Protein AF-A0C4E9-F1 (afdb_monomer_lite)

Structure (mmCIF, N/CA/C/O backbone):
data_AF-A0C4E9-F1
#
_entry.id   AF-A0C4E9-F1
#
loop_
_atom_site.group_PDB
_atom_site.id
_atom_site.type_symbol
_atom_site.label_atom_id
_atom_site.label_alt_id
_atom_site.label_comp_id
_atom_site.label_asym_id
_atom_site.label_entity_id
_atom_site.label_seq_id
_atom_site.pdbx_PDB_ins_code
_atom_site.Cartn_x
_atom_site.Cartn_y
_atom_site.Cartn_z
_atom_site.occupancy
_atom_site.B_iso_or_equiv
_atom_site.auth_seq_id
_atom_site.auth_comp_id
_atom_site.auth_asym_id
_atom_site.auth_atom_id
_atom_site.pdbx_PDB_model_num
ATOM 1 N N . MET A 1 1 ? 38.070 -47.483 39.902 1.00 45.25 1 MET A N 1
ATOM 2 C CA . MET A 1 1 ? 37.133 -48.430 39.257 1.00 45.25 1 MET A CA 1
ATOM 3 C C . MET A 1 1 ? 36.137 -47.565 38.491 1.00 45.25 1 MET A C 1
ATOM 5 O O . MET A 1 1 ? 35.523 -46.734 39.137 1.00 45.25 1 MET A O 1
ATOM 9 N N . SER A 1 2 ? 36.251 -47.411 37.164 1.00 49.47 2 SER A N 1
ATOM 10 C CA . SER A 1 2 ? 35.750 -48.330 36.109 1.00 49.47 2 SER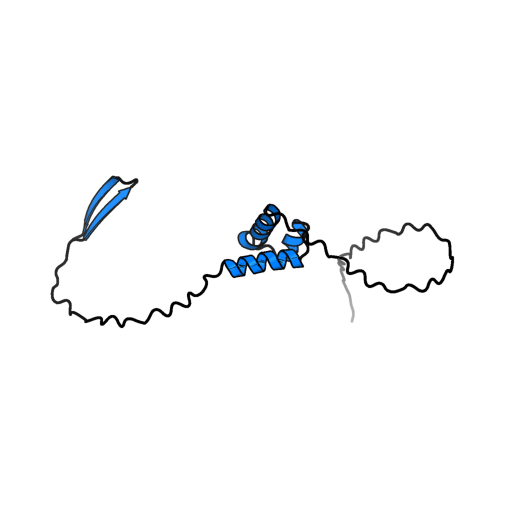 A CA 1
ATOM 11 C C . SER A 1 2 ? 34.231 -48.539 36.272 1.00 49.47 2 SER A C 1
ATOM 13 O O . SER A 1 2 ? 33.841 -48.953 37.354 1.00 49.47 2 SER A O 1
ATOM 15 N N . SER A 1 3 ? 33.318 -48.246 35.335 1.00 54.34 3 SER A N 1
ATOM 16 C CA . SER A 1 3 ? 33.364 -48.285 33.862 1.00 54.34 3 SER A CA 1
ATOM 17 C C . SER A 1 3 ? 32.154 -47.548 33.226 1.00 54.34 3 SER A C 1
ATOM 19 O O . SER A 1 3 ? 31.143 -47.417 33.904 1.00 54.34 3 SER A O 1
ATOM 21 N N . GLN A 1 4 ? 32.291 -47.187 31.928 1.00 54.38 4 GLN A N 1
ATOM 22 C CA . GLN A 1 4 ? 31.331 -47.292 30.782 1.00 54.38 4 GLN A CA 1
ATOM 23 C C . GLN A 1 4 ? 29.905 -46.691 30.870 1.00 54.38 4 GLN A C 1
ATOM 25 O O . GLN A 1 4 ? 29.285 -46.749 31.917 1.00 54.38 4 GLN A O 1
ATOM 30 N N . SER A 1 5 ? 29.195 -46.254 29.816 1.00 55.72 5 SER A N 1
ATOM 31 C CA . SER A 1 5 ? 29.365 -45.876 28.387 1.00 55.72 5 SER A CA 1
ATOM 32 C C . SER A 1 5 ? 27.932 -45.629 27.827 1.00 55.72 5 SER A C 1
ATOM 34 O O . SER A 1 5 ? 26.984 -46.033 28.493 1.00 55.72 5 SER A O 1
ATOM 36 N N . GLN A 1 6 ? 27.819 -45.096 26.590 1.00 56.97 6 GLN A N 1
ATOM 37 C CA . GLN A 1 6 ? 26.627 -44.827 25.724 1.00 56.97 6 GLN A CA 1
ATOM 38 C C . GLN A 1 6 ? 26.194 -43.346 25.771 1.00 56.97 6 GLN A C 1
ATOM 40 O O . GLN A 1 6 ? 25.716 -42.892 26.801 1.00 56.97 6 GLN A O 1
ATOM 45 N N . GLN A 1 7 ? 26.418 -42.457 24.789 1.00 53.16 7 GLN A N 1
ATOM 46 C CA . GLN A 1 7 ? 26.560 -42.511 23.318 1.00 53.16 7 GLN A CA 1
ATOM 47 C C . GLN A 1 7 ? 25.315 -43.016 22.577 1.00 53.16 7 GLN A C 1
ATOM 49 O O . GLN A 1 7 ? 25.184 -44.223 22.424 1.00 53.16 7 GLN A O 1
ATOM 54 N N . GLU A 1 8 ? 24.483 -42.082 22.091 1.00 55.25 8 GLU A N 1
ATOM 55 C CA . GLU A 1 8 ? 23.811 -42.144 20.780 1.00 55.25 8 GLU A CA 1
ATOM 56 C C . GLU A 1 8 ? 23.767 -40.729 20.168 1.00 55.25 8 GLU A C 1
ATOM 58 O O . GLU A 1 8 ? 23.428 -39.747 20.834 1.00 55.25 8 GLU A O 1
ATOM 63 N N . ASP A 1 9 ? 24.231 -40.667 18.922 1.00 49.81 9 ASP A N 1
ATOM 64 C CA . ASP A 1 9 ? 24.304 -39.535 18.005 1.00 49.81 9 ASP A CA 1
ATOM 65 C C . ASP A 1 9 ? 22.973 -39.372 17.252 1.00 49.81 9 ASP A C 1
ATOM 67 O O . ASP A 1 9 ? 22.396 -40.373 16.850 1.00 49.81 9 ASP A O 1
ATOM 71 N N . ASP A 1 10 ? 22.558 -38.138 16.950 1.00 59.06 10 ASP A N 1
ATOM 72 C CA . ASP A 1 10 ? 21.710 -37.858 15.782 1.00 59.06 10 ASP A CA 1
ATOM 73 C C . ASP A 1 10 ? 22.152 -36.530 15.150 1.00 59.06 10 ASP A C 1
ATOM 75 O O . ASP A 1 10 ? 22.023 -35.445 15.724 1.00 59.06 10 ASP A O 1
ATOM 79 N N . GLN A 1 11 ? 22.773 -36.656 13.976 1.00 50.25 11 GLN A N 1
ATOM 80 C CA . GLN A 1 11 ? 23.225 -35.573 13.108 1.00 50.25 11 GLN A CA 1
ATOM 81 C C . GLN A 1 11 ? 22.101 -35.213 12.130 1.00 50.25 11 GLN A C 1
ATOM 83 O O . GLN A 1 11 ? 21.754 -36.025 11.273 1.00 50.25 11 GLN A O 1
ATOM 88 N N . ASP A 1 12 ? 21.590 -33.983 12.190 1.00 57.97 12 ASP A N 1
ATOM 89 C CA . ASP A 1 12 ? 20.762 -33.437 11.114 1.00 57.97 12 ASP A CA 1
ATOM 90 C C . ASP A 1 12 ? 21.660 -32.980 9.955 1.00 57.97 12 ASP A C 1
ATOM 92 O O . ASP A 1 12 ? 22.464 -32.053 10.071 1.00 57.97 12 ASP A O 1
ATOM 96 N N . GLN A 1 13 ? 21.521 -33.692 8.837 1.00 58.38 13 GLN A N 1
ATOM 97 C CA . GLN A 1 13 ? 22.244 -33.515 7.583 1.00 58.38 13 GLN A CA 1
ATOM 98 C C . GLN A 1 13 ? 21.997 -32.136 6.947 1.00 58.38 13 GLN A C 1
ATOM 100 O O . GLN A 1 13 ? 20.870 -31.773 6.602 1.00 58.38 13 GLN A O 1
ATOM 105 N N . GLU A 1 14 ? 23.086 -31.410 6.689 1.00 53.38 14 GLU A N 1
ATOM 106 C CA . GLU A 1 14 ? 23.135 -30.313 5.724 1.00 53.38 14 GLU A CA 1
ATOM 107 C C . GLU A 1 14 ? 22.932 -30.874 4.306 1.00 53.38 14 GLU A C 1
ATOM 109 O O . GLU A 1 14 ? 23.811 -31.531 3.747 1.00 53.38 14 GLU A O 1
ATOM 114 N N . ASN A 1 15 ? 21.770 -30.613 3.702 1.00 54.28 15 ASN A N 1
ATOM 115 C CA . ASN A 1 15 ? 21.566 -30.848 2.274 1.00 54.28 15 ASN A CA 1
ATOM 116 C C . ASN A 1 15 ? 22.243 -29.735 1.467 1.00 54.28 15 ASN A C 1
ATOM 118 O O . ASN A 1 15 ? 21.709 -28.638 1.288 1.00 54.28 15 ASN A O 1
ATOM 122 N N . ASN A 1 16 ? 23.443 -30.064 1.006 1.00 54.25 16 ASN A N 1
ATOM 123 C CA . ASN A 1 16 ? 24.238 -29.354 0.023 1.00 54.25 16 ASN A CA 1
ATOM 124 C C . ASN A 1 16 ? 23.887 -29.916 -1.371 1.00 54.25 16 ASN A C 1
ATOM 126 O O . ASN A 1 16 ? 24.454 -30.922 -1.789 1.00 54.25 16 ASN A O 1
ATOM 130 N N . GLU A 1 17 ? 22.928 -29.314 -2.084 1.00 59.34 17 GLU A N 1
ATOM 131 C CA . GLU A 1 17 ? 22.712 -29.619 -3.509 1.00 59.34 17 GLU A CA 1
ATOM 132 C C . GLU A 1 17 ? 23.671 -28.785 -4.366 1.00 59.34 17 GLU A C 1
ATOM 134 O O . GLU A 1 17 ? 23.381 -27.686 -4.840 1.00 59.34 17 GLU A O 1
ATOM 139 N N . GLU A 1 18 ? 24.857 -29.359 -4.522 1.00 55.28 18 GLU A N 1
ATOM 140 C CA . GLU A 1 18 ? 25.848 -29.066 -5.542 1.00 55.28 18 GLU A CA 1
ATOM 141 C C . GLU A 1 18 ? 25.399 -29.710 -6.866 1.00 55.28 18 GLU A C 1
ATOM 143 O O . GLU A 1 18 ? 25.379 -30.931 -6.996 1.00 55.28 18 GLU A O 1
ATOM 148 N N . LEU A 1 19 ? 25.037 -28.900 -7.867 1.00 53.28 19 LEU A N 1
ATOM 149 C CA . LEU A 1 19 ? 24.870 -29.361 -9.251 1.00 53.28 19 LEU A CA 1
ATOM 150 C C . LEU A 1 19 ? 25.767 -28.550 -10.189 1.00 53.28 19 LEU A C 1
ATOM 152 O O . LEU A 1 19 ? 25.436 -27.455 -10.636 1.00 53.28 19 LEU A O 1
ATOM 156 N N . GLN A 1 20 ? 26.952 -29.138 -10.349 1.00 49.31 20 GLN A N 1
ATOM 157 C CA . GLN A 1 20 ? 27.825 -29.289 -11.515 1.00 49.31 20 GLN A CA 1
ATOM 158 C C . GLN A 1 20 ? 27.755 -28.278 -12.669 1.00 49.31 20 GLN A C 1
ATOM 160 O O . GLN A 1 20 ? 26.727 -28.014 -13.286 1.00 49.31 20 GLN A O 1
ATOM 165 N N . ALA A 1 21 ? 28.961 -27.799 -12.970 1.00 44.25 21 ALA A N 1
ATOM 166 C CA . ALA A 1 21 ? 29.355 -27.007 -14.114 1.00 44.25 21 ALA A CA 1
ATOM 167 C C . ALA A 1 21 ? 29.345 -27.823 -15.414 1.00 44.25 21 ALA A C 1
ATOM 169 O O . ALA A 1 21 ? 29.910 -28.914 -15.460 1.00 44.25 21 ALA A O 1
ATOM 170 N N . ASP A 1 22 ? 28.811 -27.220 -16.474 1.00 54.38 22 ASP A N 1
ATOM 171 C CA . ASP A 1 22 ? 29.167 -27.555 -17.849 1.00 54.38 22 ASP A CA 1
ATOM 172 C C . ASP A 1 22 ? 30.237 -26.558 -18.327 1.00 54.38 22 ASP A C 1
ATOM 174 O O . ASP A 1 22 ? 29.962 -25.382 -18.582 1.00 54.38 22 ASP A O 1
ATOM 178 N N . ASP A 1 23 ? 31.477 -27.043 -18.398 1.00 56.09 23 ASP A N 1
ATOM 179 C CA . ASP A 1 23 ? 32.567 -26.468 -19.185 1.00 56.09 23 ASP A CA 1
ATOM 180 C C . ASP A 1 23 ? 32.284 -26.672 -20.682 1.00 56.09 23 ASP A C 1
ATOM 182 O O . ASP A 1 23 ? 31.895 -27.768 -21.079 1.00 56.09 23 ASP A O 1
ATOM 186 N N . LEU A 1 24 ? 32.521 -25.632 -21.494 1.00 52.19 24 LEU A N 1
ATOM 187 C CA . LEU A 1 24 ? 33.122 -25.645 -22.845 1.00 52.19 24 LEU A CA 1
ATOM 188 C C . LEU A 1 24 ? 32.840 -24.29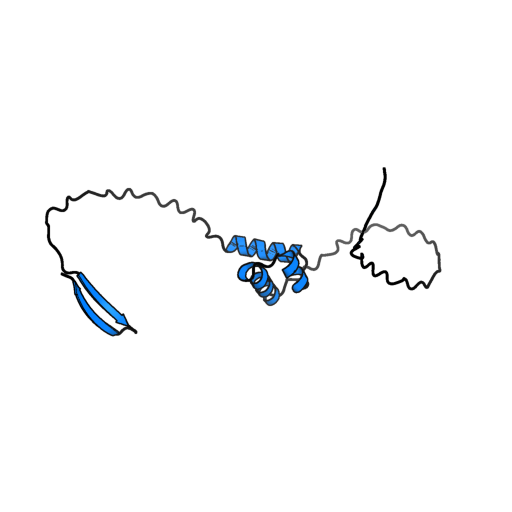2 -23.535 1.00 52.19 24 LEU A C 1
ATOM 190 O O . LEU A 1 24 ? 31.738 -24.042 -24.012 1.00 52.19 24 LEU A O 1
ATOM 194 N N . ASP A 1 25 ? 33.822 -23.389 -23.597 1.00 49.12 25 ASP A N 1
ATOM 195 C CA . ASP A 1 25 ? 34.698 -23.276 -24.778 1.00 49.12 25 ASP A CA 1
ATOM 196 C C . ASP A 1 25 ? 35.643 -22.060 -24.659 1.00 49.12 25 ASP A C 1
ATOM 198 O O . ASP A 1 25 ? 35.280 -20.968 -24.214 1.00 49.12 25 ASP A O 1
ATOM 202 N N . LEU A 1 26 ? 36.896 -22.289 -25.038 1.00 59.12 26 LEU A N 1
ATOM 203 C CA . LEU A 1 26 ? 38.056 -21.419 -24.899 1.00 59.12 26 LEU A CA 1
ATOM 204 C C . LEU A 1 26 ? 38.486 -20.934 -26.297 1.00 59.12 26 LEU A C 1
ATOM 206 O O . LEU A 1 26 ? 38.442 -21.710 -27.242 1.00 59.12 26 LEU A O 1
ATOM 210 N N . SER A 1 27 ? 39.055 -19.718 -26.377 1.00 45.47 27 SER A N 1
ATOM 211 C CA . SER A 1 27 ? 39.721 -19.070 -27.541 1.00 45.47 27 SER A CA 1
ATOM 212 C C . SER A 1 27 ? 38.833 -18.033 -28.260 1.00 45.47 27 SER A C 1
ATOM 214 O O . SER A 1 27 ? 37.682 -18.289 -28.556 1.00 45.47 27 SER A O 1
ATOM 216 N N . SER A 1 28 ? 39.250 -16.798 -28.556 1.00 49.47 28 SER A N 1
ATOM 217 C CA . SER A 1 28 ? 40.581 -16.322 -28.926 1.00 49.47 28 SER A CA 1
ATOM 218 C C . SER A 1 28 ? 40.871 -14.899 -28.435 1.00 49.47 28 SER A C 1
ATOM 220 O O . SER A 1 28 ? 40.013 -14.025 -28.345 1.00 49.47 28 SER A O 1
ATOM 222 N N . LYS A 1 29 ? 42.155 -14.684 -28.166 1.00 49.38 29 LYS A N 1
ATOM 223 C CA . LYS A 1 29 ? 42.817 -13.442 -27.781 1.00 49.38 29 LYS A CA 1
ATOM 224 C C . LYS A 1 29 ? 43.120 -12.629 -29.047 1.00 49.38 29 LYS A C 1
ATOM 226 O O . LYS A 1 29 ? 43.943 -13.066 -29.844 1.00 49.38 29 LYS A O 1
ATOM 231 N N . GLN A 1 30 ? 42.523 -11.449 -29.209 1.00 45.12 30 GLN A N 1
ATOM 232 C CA . GLN A 1 30 ? 43.036 -10.404 -30.104 1.00 45.12 30 GLN A CA 1
ATOM 233 C C . GLN A 1 30 ? 43.032 -9.053 -29.383 1.00 45.12 30 GLN A C 1
ATOM 235 O O . GLN A 1 30 ? 42.019 -8.595 -28.859 1.00 45.12 30 GLN A O 1
ATOM 240 N N . GLN A 1 31 ? 44.230 -8.475 -29.301 1.00 53.56 31 GLN A N 1
ATOM 241 C CA . GLN A 1 31 ? 44.494 -7.111 -28.870 1.00 53.56 31 GLN A CA 1
ATOM 242 C C . GLN A 1 31 ? 44.115 -6.163 -30.004 1.00 53.56 31 GLN A C 1
ATOM 244 O O . GLN A 1 31 ? 44.673 -6.284 -31.086 1.00 53.56 31 GLN A O 1
ATOM 249 N N . GLU A 1 32 ? 43.292 -5.159 -29.716 1.00 53.34 32 GLU A N 1
ATOM 250 C CA . GLU A 1 32 ? 43.390 -3.870 -30.395 1.00 53.34 32 GLU A CA 1
ATOM 251 C C . GLU A 1 32 ? 42.976 -2.761 -29.427 1.00 53.34 32 GLU A C 1
ATOM 253 O O . GLU A 1 32 ? 41.865 -2.693 -28.902 1.00 53.34 32 GLU A O 1
ATOM 258 N N . SER A 1 33 ? 43.963 -1.938 -29.087 1.00 53.94 33 SER A N 1
ATOM 259 C CA . SER A 1 33 ? 43.847 -0.799 -28.194 1.00 53.94 33 SER A CA 1
ATOM 260 C C . SER A 1 33 ? 43.276 0.391 -28.956 1.00 53.94 33 SER A C 1
ATOM 262 O O . SER A 1 33 ? 44.022 1.242 -29.441 1.00 53.94 33 SER A O 1
ATOM 264 N N . GLU A 1 34 ? 41.954 0.484 -29.027 1.00 55.38 34 GLU A N 1
ATOM 265 C CA . GLU A 1 34 ? 41.292 1.722 -29.422 1.00 55.38 34 GLU A CA 1
ATOM 266 C C . GLU A 1 34 ? 41.101 2.616 -28.193 1.00 55.38 34 GLU A C 1
ATOM 268 O O . GLU A 1 34 ? 40.467 2.249 -27.199 1.00 55.38 34 GLU A O 1
ATOM 273 N N . LYS A 1 35 ? 41.680 3.821 -28.247 1.00 56.84 35 LYS A N 1
ATOM 274 C CA . LYS A 1 35 ? 41.442 4.893 -27.274 1.00 56.84 35 LYS A CA 1
ATOM 275 C C . LYS A 1 35 ? 39.947 5.221 -27.257 1.00 56.84 35 LYS A C 1
ATOM 277 O O . LYS A 1 35 ? 39.475 6.039 -28.042 1.00 56.84 35 LYS A O 1
ATOM 282 N N . GLN A 1 36 ? 39.210 4.609 -26.331 1.00 56.69 36 GLN A N 1
ATOM 283 C CA . GLN A 1 36 ? 37.801 4.911 -26.109 1.00 56.69 36 GLN A CA 1
ATOM 284 C C . GLN A 1 36 ? 37.653 6.341 -25.586 1.00 56.69 36 GLN A C 1
ATOM 286 O O . GLN A 1 36 ? 37.861 6.642 -24.407 1.00 56.69 36 GLN A O 1
ATOM 291 N N . VAL A 1 37 ? 37.256 7.231 -26.490 1.00 58.41 37 VAL A N 1
ATOM 292 C CA . VAL A 1 37 ? 36.654 8.517 -26.160 1.00 58.41 37 VAL A CA 1
ATOM 293 C C . VAL A 1 37 ? 35.429 8.217 -25.298 1.00 58.41 37 VAL A C 1
ATOM 295 O O . VAL A 1 37 ? 34.414 7.721 -25.786 1.00 58.41 37 VAL A O 1
ATOM 298 N N . LYS A 1 38 ? 35.537 8.484 -23.990 1.00 62.88 38 LYS A N 1
ATOM 299 C CA . LYS A 1 38 ? 34.438 8.379 -23.022 1.00 62.88 38 LYS A CA 1
ATOM 300 C C . LYS A 1 38 ? 33.398 9.459 -23.326 1.00 62.88 38 LYS A C 1
ATOM 302 O O . LYS A 1 38 ? 33.281 10.445 -22.603 1.00 62.88 38 LYS A O 1
ATOM 307 N N . SER A 1 39 ? 32.644 9.291 -24.407 1.00 63.78 39 SER A N 1
ATOM 308 C CA . SER A 1 39 ? 31.406 10.029 -24.595 1.00 63.78 39 SER A CA 1
ATOM 309 C C . SER A 1 39 ? 30.438 9.519 -23.530 1.00 63.78 39 SER A C 1
ATOM 311 O O . SER A 1 39 ? 30.003 8.368 -23.518 1.00 63.78 39 SER A O 1
ATOM 313 N N . SER A 1 40 ? 30.168 10.363 -22.540 1.00 66.69 40 SER A N 1
ATOM 314 C CA . SER A 1 40 ? 29.199 10.102 -21.484 1.00 66.69 40 SER A CA 1
ATOM 315 C C . SER A 1 40 ? 27.793 10.215 -22.071 1.00 66.69 40 SER A C 1
ATOM 317 O O . SER A 1 40 ? 27.049 11.157 -21.803 1.00 66.69 40 SER A O 1
ATOM 319 N N . ILE A 1 41 ? 27.422 9.246 -22.911 1.00 67.62 41 ILE A N 1
ATOM 320 C CA . ILE A 1 41 ? 26.060 9.101 -23.413 1.00 67.62 41 ILE A CA 1
ATOM 321 C C . ILE A 1 41 ? 25.184 8.875 -22.182 1.00 67.62 41 ILE A C 1
ATOM 323 O O . ILE A 1 41 ? 25.181 7.800 -21.576 1.00 67.62 41 ILE A O 1
ATOM 327 N N . LYS A 1 42 ? 24.475 9.928 -21.767 1.00 69.75 42 LYS A N 1
ATOM 328 C CA . LYS A 1 42 ? 23.487 9.879 -20.692 1.00 69.75 42 LYS A CA 1
ATOM 329 C C . LYS A 1 42 ? 22.392 8.914 -21.136 1.00 69.75 42 LYS A C 1
ATOM 331 O O . LYS A 1 42 ? 21.466 9.307 -21.837 1.00 69.75 42 LYS A O 1
ATOM 336 N N . LYS A 1 43 ? 22.509 7.639 -20.752 1.00 74.38 43 LYS A N 1
ATOM 337 C CA . LYS A 1 43 ? 21.457 6.640 -20.959 1.00 74.38 43 LYS A CA 1
ATOM 338 C C . LYS A 1 43 ? 20.209 7.147 -20.242 1.00 74.38 43 LYS A C 1
ATOM 340 O O . LYS A 1 43 ? 20.153 7.152 -19.011 1.00 74.38 43 LYS A O 1
ATOM 345 N N . VAL A 1 44 ? 19.237 7.628 -21.009 1.00 75.25 44 VAL A N 1
ATOM 346 C CA . VAL A 1 44 ? 17.941 8.055 -20.485 1.00 75.25 44 VAL A CA 1
ATOM 347 C C . VAL A 1 44 ? 17.297 6.817 -19.870 1.00 75.25 44 VAL A C 1
ATOM 349 O O . VAL A 1 44 ? 16.970 5.862 -20.572 1.00 75.25 44 VAL A O 1
ATOM 352 N N . ARG A 1 45 ? 17.185 6.780 -18.535 1.00 73.56 45 ARG A N 1
ATOM 353 C CA . ARG A 1 45 ? 16.484 5.691 -17.848 1.00 73.56 45 ARG A CA 1
ATOM 354 C C . ARG A 1 45 ? 15.024 5.744 -18.271 1.00 73.56 45 ARG A C 1
ATOM 356 O O . ARG A 1 45 ? 14.318 6.689 -17.928 1.00 73.56 45 ARG A O 1
ATOM 363 N N . ASN A 1 46 ? 14.589 4.730 -19.007 1.00 79.06 46 ASN A N 1
ATOM 364 C CA . ASN A 1 46 ? 13.198 4.598 -19.396 1.00 79.06 46 ASN A CA 1
ATOM 365 C C . ASN A 1 46 ? 12.400 4.157 -18.157 1.00 79.06 46 ASN A C 1
ATOM 367 O O . ASN A 1 46 ? 12.472 3.004 -17.730 1.00 79.06 46 ASN A O 1
ATOM 371 N N . TYR A 1 47 ? 11.734 5.106 -17.496 1.00 80.38 47 TYR A N 1
ATOM 372 C CA . TYR A 1 47 ? 10.942 4.827 -16.300 1.00 80.38 47 TYR A CA 1
ATOM 373 C C . TYR A 1 47 ? 9.643 4.128 -16.698 1.00 80.38 47 TYR A C 1
ATOM 375 O O . TYR A 1 47 ? 8.698 4.762 -17.164 1.00 80.38 47 TYR A O 1
ATOM 383 N N . GLN A 1 48 ? 9.577 2.820 -16.471 1.00 84.69 48 GLN A N 1
ATOM 384 C CA . GLN A 1 48 ? 8.343 2.070 -16.656 1.00 84.69 48 GLN A CA 1
ATOM 385 C C . GLN A 1 48 ? 7.413 2.277 -15.456 1.00 84.69 48 GLN A C 1
ATOM 387 O O . GLN A 1 48 ? 7.794 2.062 -14.301 1.00 84.69 48 GLN A O 1
ATOM 392 N N . LYS A 1 49 ? 6.175 2.702 -15.725 1.00 90.38 49 LYS A N 1
ATOM 393 C CA . LYS A 1 49 ? 5.136 2.803 -14.695 1.00 90.38 49 LYS A CA 1
ATOM 394 C C . LYS A 1 49 ? 4.665 1.405 -14.300 1.00 90.38 49 LYS A C 1
ATOM 396 O O . LYS A 1 49 ? 4.420 0.566 -15.161 1.00 90.38 49 LYS A O 1
ATOM 401 N N . VAL A 1 50 ? 4.495 1.180 -12.997 1.00 90.81 50 VAL A N 1
ATOM 402 C CA . VAL A 1 50 ? 3.879 -0.054 -12.488 1.00 90.81 50 VAL A CA 1
ATOM 403 C C . VAL A 1 50 ? 2.386 -0.044 -12.831 1.00 90.81 50 VAL A C 1
ATOM 405 O O . VAL A 1 50 ? 1.722 0.954 -12.519 1.00 90.81 50 VAL A O 1
ATOM 408 N N . PRO A 1 51 ? 1.852 -1.121 -13.432 1.00 94.44 51 PRO A N 1
ATOM 409 C CA . PRO A 1 51 ? 0.422 -1.282 -13.669 1.00 94.44 51 PRO A CA 1
ATOM 410 C C . PRO A 1 51 ? -0.409 -1.156 -12.389 1.00 94.44 51 PRO A C 1
ATOM 412 O O . PRO A 1 51 ? 0.016 -1.583 -11.315 1.00 94.44 51 PRO A O 1
ATOM 415 N N . GLU A 1 52 ? -1.617 -0.604 -12.500 1.00 94.69 52 GLU A N 1
ATOM 416 C CA . GLU A 1 52 ? -2.464 -0.335 -11.331 1.00 94.69 52 GLU A CA 1
ATOM 417 C C . GLU A 1 52 ? -2.880 -1.620 -10.599 1.00 94.69 52 GLU A C 1
ATOM 419 O O . GLU A 1 52 ? -2.821 -1.669 -9.373 1.00 94.69 52 GLU A O 1
ATOM 424 N N . HIS A 1 53 ? -3.176 -2.695 -11.340 1.00 95.94 53 HIS A N 1
ATOM 425 C CA . HIS A 1 53 ? -3.549 -3.989 -10.758 1.00 95.94 53 HIS A CA 1
ATOM 426 C C . HIS A 1 53 ? -2.468 -4.539 -9.811 1.00 95.94 53 HIS A C 1
ATOM 428 O O . HIS A 1 53 ? -2.792 -4.988 -8.711 1.00 95.94 53 HIS A O 1
ATOM 434 N N . LEU A 1 54 ? -1.183 -4.424 -10.177 1.00 95.81 54 LEU A N 1
ATOM 435 C CA . LEU A 1 54 ? -0.072 -4.858 -9.323 1.00 95.81 54 LEU A CA 1
ATOM 436 C C . LEU A 1 54 ? 0.052 -4.000 -8.066 1.00 95.81 54 LEU A C 1
ATOM 438 O O . LEU A 1 54 ? 0.373 -4.525 -7.001 1.00 95.81 54 LEU A O 1
ATOM 442 N N . LYS A 1 55 ? -0.219 -2.691 -8.152 1.00 95.94 55 LYS A N 1
ATOM 443 C CA . LYS A 1 55 ? -0.228 -1.825 -6.964 1.00 95.94 55 LYS A CA 1
ATOM 444 C C . LYS A 1 55 ? -1.330 -2.250 -6.003 1.00 95.94 55 LYS A C 1
ATOM 446 O O . LYS A 1 55 ? -1.061 -2.417 -4.816 1.00 95.94 55 LYS A O 1
ATOM 451 N N . SER A 1 56 ? -2.544 -2.458 -6.507 1.00 96.62 56 SER A N 1
ATOM 452 C CA . SER A 1 56 ? -3.682 -2.897 -5.698 1.00 96.62 56 SER A CA 1
ATOM 453 C C . SER A 1 56 ? -3.416 -4.256 -5.053 1.00 96.62 56 SER A C 1
ATOM 455 O O . SER A 1 56 ? -3.659 -4.423 -3.858 1.00 96.62 56 SER A O 1
ATOM 457 N N . GLN A 1 57 ? -2.852 -5.205 -5.804 1.00 97.50 57 GLN A N 1
ATOM 458 C CA . GLN A 1 57 ? -2.511 -6.531 -5.294 1.00 97.50 57 GLN A CA 1
ATOM 459 C C . GLN A 1 57 ? -1.418 -6.465 -4.221 1.00 97.50 57 GLN A C 1
ATOM 461 O O . GLN A 1 57 ? -1.574 -7.056 -3.155 1.00 97.50 57 GLN A O 1
ATOM 466 N N . LEU A 1 58 ? -0.365 -5.670 -4.437 1.00 97.94 58 LEU A N 1
ATOM 467 C CA . LEU A 1 58 ? 0.688 -5.445 -3.443 1.00 97.94 58 LEU A CA 1
ATOM 468 C C . LEU A 1 58 ? 0.120 -4.867 -2.143 1.00 97.94 58 LEU A C 1
ATOM 470 O O . LEU A 1 58 ? 0.448 -5.336 -1.053 1.00 97.94 58 LEU A O 1
ATOM 474 N N . LEU A 1 59 ? -0.740 -3.852 -2.246 1.00 97.06 59 LEU A N 1
ATOM 475 C CA . LEU A 1 59 ? -1.371 -3.236 -1.082 1.00 97.06 59 LEU A CA 1
ATOM 476 C C . LEU A 1 59 ? -2.288 -4.220 -0.355 1.00 97.06 59 LEU A C 1
ATOM 478 O O . LEU A 1 59 ? -2.292 -4.235 0.872 1.00 97.06 59 LEU A O 1
ATOM 482 N N . LYS A 1 60 ? -3.008 -5.079 -1.082 1.00 97.69 60 LYS A N 1
ATOM 483 C CA . LYS A 1 60 ? -3.833 -6.136 -0.493 1.00 97.69 60 LYS A CA 1
ATOM 484 C C . LYS A 1 60 ? -2.992 -7.089 0.365 1.00 97.69 60 LYS A C 1
ATOM 486 O O . LYS A 1 60 ? -3.305 -7.275 1.539 1.00 97.69 60 LYS A O 1
ATOM 491 N N . LEU A 1 61 ? -1.896 -7.617 -0.181 1.00 97.69 61 LEU A N 1
ATOM 492 C CA . LEU A 1 61 ? -0.997 -8.534 0.534 1.00 97.69 61 LEU A CA 1
ATOM 493 C C . LEU A 1 61 ? -0.387 -7.875 1.782 1.00 97.69 61 LEU A C 1
ATOM 495 O O . LEU A 1 61 ? -0.395 -8.439 2.873 1.00 97.69 61 LEU A O 1
ATOM 499 N N . VAL A 1 62 ? 0.121 -6.650 1.647 1.00 97.75 62 VAL A N 1
ATOM 500 C CA . VAL A 1 62 ? 0.853 -5.992 2.740 1.00 97.75 62 VAL A CA 1
ATOM 501 C C . VAL A 1 62 ? -0.079 -5.419 3.809 1.00 97.75 62 VAL A C 1
ATOM 503 O O . VAL A 1 62 ? 0.231 -5.492 4.995 1.00 97.75 62 VAL A O 1
ATOM 506 N N . ILE A 1 63 ? -1.190 -4.794 3.413 1.00 95.81 63 ILE A N 1
ATOM 507 C CA . ILE A 1 63 ? -2.070 -4.061 4.335 1.00 95.81 63 ILE A CA 1
ATOM 508 C C . ILE A 1 63 ? -3.169 -4.959 4.899 1.00 95.81 63 ILE A C 1
ATOM 510 O O . ILE A 1 63 ? -3.439 -4.871 6.091 1.00 95.81 63 ILE A O 1
ATOM 514 N N . GLN A 1 64 ? -3.803 -5.804 4.075 1.00 94.19 64 GLN A N 1
ATOM 515 C CA . GLN A 1 64 ? -4.909 -6.652 4.539 1.00 94.19 64 GLN A CA 1
ATOM 516 C C . GLN A 1 64 ? -4.409 -7.965 5.142 1.00 94.19 64 GLN A C 1
ATOM 518 O O . GLN A 1 64 ? -4.925 -8.391 6.166 1.00 94.19 64 GLN A O 1
ATOM 523 N N . GLN A 1 65 ? -3.405 -8.598 4.527 1.00 95.81 65 GLN A N 1
ATOM 524 C CA . GLN A 1 65 ? -2.894 -9.902 4.977 1.00 95.81 65 GLN A CA 1
ATOM 525 C C . GLN A 1 65 ? -1.656 -9.795 5.882 1.00 95.81 65 GLN A C 1
ATOM 527 O O . GLN A 1 65 ? -1.212 -10.795 6.434 1.00 95.81 65 GLN A O 1
ATOM 532 N N . GLY A 1 66 ? -1.078 -8.598 6.039 1.00 96.38 66 GLY A N 1
ATOM 533 C CA . GLY A 1 66 ? 0.079 -8.375 6.912 1.00 96.38 66 GLY A CA 1
ATOM 534 C C . GLY A 1 66 ? 1.397 -8.969 6.400 1.00 96.38 66 GLY A C 1
ATOM 535 O O . GLY A 1 66 ? 2.361 -9.069 7.160 1.00 96.38 66 GLY A O 1
ATOM 536 N N . VAL A 1 67 ? 1.475 -9.345 5.119 1.00 97.38 67 VAL A N 1
ATOM 537 C CA . VAL A 1 67 ? 2.684 -9.926 4.520 1.00 97.38 67 VAL A CA 1
ATOM 538 C C . VAL A 1 67 ? 3.818 -8.896 4.509 1.00 97.38 67 VAL A C 1
ATOM 540 O O . VAL A 1 67 ? 3.616 -7.708 4.226 1.00 97.38 67 VAL A O 1
ATOM 543 N N . LYS A 1 68 ? 5.052 -9.338 4.790 1.00 97.88 68 LYS A N 1
ATOM 544 C CA . LYS A 1 68 ? 6.231 -8.463 4.720 1.00 97.88 68 LYS A CA 1
ATOM 545 C C . LYS A 1 68 ? 6.396 -7.931 3.294 1.00 97.88 68 LYS A C 1
ATOM 547 O O . LYS A 1 68 ? 6.304 -8.680 2.327 1.00 97.88 68 LYS A O 1
ATOM 552 N N . ILE A 1 69 ? 6.744 -6.648 3.162 1.00 98.00 69 ILE A N 1
ATOM 553 C CA . ILE A 1 69 ? 6.905 -5.982 1.852 1.00 98.00 69 ILE A CA 1
ATOM 554 C C . ILE A 1 69 ? 7.881 -6.746 0.946 1.00 98.00 69 ILE A C 1
ATOM 556 O O . ILE A 1 69 ? 7.647 -6.832 -0.253 1.00 98.00 69 ILE A O 1
ATOM 560 N N . ASN A 1 70 ? 8.951 -7.315 1.513 1.00 97.62 70 ASN A N 1
ATOM 561 C CA . ASN A 1 70 ? 9.923 -8.098 0.750 1.00 97.62 70 ASN A CA 1
ATOM 562 C C . ASN A 1 70 ? 9.290 -9.354 0.120 1.00 97.62 70 ASN A C 1
ATOM 564 O O . ASN A 1 70 ? 9.420 -9.572 -1.078 1.00 97.62 70 ASN A O 1
ATOM 568 N N . GLN A 1 71 ? 8.521 -10.114 0.906 1.00 97.69 71 GLN A N 1
ATOM 569 C CA . GLN A 1 71 ? 7.833 -11.322 0.438 1.00 97.69 71 GLN A CA 1
ATOM 570 C C . GLN A 1 71 ? 6.758 -10.991 -0.604 1.00 97.69 71 GLN A C 1
ATOM 572 O O . GLN A 1 71 ? 6.700 -11.616 -1.657 1.00 97.69 71 GLN A O 1
ATOM 577 N N . ALA A 1 72 ? 5.951 -9.953 -0.365 1.00 97.88 72 ALA A N 1
ATOM 578 C CA . ALA A 1 72 ? 4.931 -9.526 -1.322 1.00 97.88 72 ALA A CA 1
ATOM 579 C C . ALA A 1 72 ? 5.542 -9.003 -2.638 1.00 97.88 72 ALA A C 1
ATOM 581 O O . ALA A 1 72 ? 4.978 -9.201 -3.711 1.00 97.88 72 ALA A O 1
ATOM 582 N N . ALA A 1 73 ? 6.708 -8.351 -2.575 1.00 97.75 73 ALA A N 1
ATOM 583 C CA . ALA A 1 73 ? 7.430 -7.901 -3.762 1.00 97.75 73 ALA A CA 1
ATOM 584 C C . ALA A 1 73 ? 7.956 -9.081 -4.592 1.00 97.75 73 ALA A C 1
ATOM 586 O O . ALA A 1 73 ? 7.817 -9.058 -5.813 1.00 97.75 73 ALA A O 1
ATOM 587 N N . GLN A 1 74 ? 8.494 -10.116 -3.936 1.00 97.50 74 GLN A N 1
ATOM 588 C CA . GLN A 1 74 ? 8.922 -11.356 -4.588 1.00 97.50 74 GLN A CA 1
ATOM 589 C C . GLN A 1 74 ? 7.742 -12.071 -5.261 1.00 97.50 74 GLN A C 1
ATOM 591 O O . GLN A 1 74 ? 7.828 -12.395 -6.439 1.00 97.50 74 GLN A O 1
ATOM 596 N N . GLN A 1 75 ? 6.608 -12.217 -4.566 1.00 96.75 75 GLN A N 1
ATOM 597 C CA . GLN A 1 75 ? 5.399 -12.850 -5.118 1.00 96.75 75 GLN A CA 1
ATOM 598 C C . GLN A 1 75 ? 4.851 -12.140 -6.365 1.00 96.75 75 GLN A C 1
ATOM 600 O O . GLN A 1 75 ? 4.299 -12.783 -7.252 1.00 96.75 75 GLN A O 1
ATOM 605 N N . LEU A 1 76 ? 4.996 -10.814 -6.442 1.00 95.75 76 LEU A N 1
ATOM 606 C CA . LEU A 1 76 ? 4.502 -10.000 -7.557 1.00 95.75 76 LEU A CA 1
ATOM 607 C C . LEU A 1 76 ? 5.575 -9.675 -8.603 1.00 95.75 76 LEU A C 1
ATOM 609 O O . LEU A 1 76 ? 5.316 -8.874 -9.500 1.00 95.75 76 LEU A O 1
ATOM 613 N N . ASN A 1 77 ? 6.774 -10.256 -8.488 1.00 95.94 77 ASN A N 1
ATOM 614 C CA . ASN A 1 77 ? 7.917 -9.977 -9.360 1.00 95.94 77 ASN A CA 1
ATOM 615 C C . ASN A 1 77 ? 8.240 -8.471 -9.482 1.00 95.94 77 ASN A C 1
ATOM 617 O O . ASN A 1 77 ? 8.594 -7.959 -10.545 1.00 95.94 77 ASN A O 1
ATOM 621 N N . LEU A 1 78 ? 8.120 -7.733 -8.374 1.00 95.06 78 LEU A N 1
ATOM 622 C CA . LEU A 1 78 ? 8.428 -6.307 -8.290 1.00 95.06 78 LEU A CA 1
ATOM 623 C C . LEU A 1 78 ? 9.761 -6.076 -7.575 1.00 95.06 78 LEU A C 1
ATOM 625 O O . LEU A 1 78 ? 10.065 -6.688 -6.554 1.00 95.06 78 LEU A O 1
ATOM 629 N N . LYS A 1 79 ? 10.533 -5.086 -8.040 1.00 95.62 79 LYS A N 1
ATOM 630 C CA . LYS A 1 79 ? 11.705 -4.611 -7.289 1.00 95.62 79 LYS A CA 1
ATOM 631 C C . LYS A 1 79 ? 11.267 -4.090 -5.921 1.00 95.62 79 LYS A C 1
ATOM 633 O O . LYS A 1 79 ? 10.371 -3.246 -5.829 1.00 95.62 79 LYS A O 1
ATOM 638 N N . TYR A 1 80 ? 11.971 -4.508 -4.868 1.00 97.12 80 TYR A N 1
ATOM 639 C CA . TYR A 1 80 ? 11.676 -4.098 -3.493 1.00 97.12 80 TYR A CA 1
ATOM 640 C C . TYR A 1 80 ? 11.605 -2.572 -3.321 1.00 97.12 80 TYR A C 1
ATOM 642 O O . TYR A 1 80 ? 10.698 -2.065 -2.665 1.00 97.12 80 TYR A O 1
ATOM 650 N N . ALA A 1 81 ? 12.507 -1.822 -3.964 1.00 96.31 81 ALA A N 1
ATOM 651 C CA . ALA A 1 81 ? 12.503 -0.357 -3.924 1.00 96.31 81 ALA A CA 1
ATOM 652 C C . ALA A 1 81 ? 11.169 0.243 -4.415 1.00 96.31 81 ALA A C 1
ATOM 654 O O . ALA A 1 81 ? 10.629 1.172 -3.805 1.00 96.31 81 ALA A O 1
ATOM 655 N N . THR A 1 82 ? 10.603 -0.331 -5.477 1.00 95.69 82 THR A N 1
ATOM 656 C CA . THR A 1 82 ? 9.309 0.066 -6.035 1.00 95.69 82 THR A CA 1
ATOM 657 C C . THR A 1 82 ? 8.181 -0.258 -5.060 1.00 95.69 82 THR A C 1
ATOM 659 O O . THR A 1 82 ? 7.388 0.621 -4.722 1.00 95.69 82 THR A O 1
ATOM 662 N N . ALA A 1 83 ? 8.156 -1.486 -4.534 1.00 97.50 83 ALA A N 1
ATOM 663 C CA . ALA A 1 83 ? 7.149 -1.925 -3.571 1.00 97.50 83 ALA A CA 1
ATOM 664 C C . ALA A 1 83 ? 7.159 -1.076 -2.288 1.00 97.50 83 ALA A C 1
ATOM 666 O O . ALA A 1 83 ? 6.113 -0.604 -1.839 1.00 97.50 83 ALA A O 1
ATOM 667 N N . LYS A 1 84 ? 8.349 -0.797 -1.740 1.00 97.25 84 LYS A N 1
ATOM 668 C CA . LYS A 1 84 ? 8.540 0.074 -0.572 1.00 97.25 84 LYS A CA 1
ATOM 669 C C . LYS A 1 84 ? 7.956 1.462 -0.817 1.00 97.25 84 LYS A C 1
ATOM 671 O O . LYS A 1 84 ? 7.258 1.988 0.045 1.00 97.25 84 LYS A O 1
ATOM 676 N N . THR A 1 85 ? 8.213 2.034 -1.992 1.00 97.25 85 THR A N 1
ATOM 677 C CA . THR A 1 85 ? 7.714 3.365 -2.360 1.00 97.25 85 THR A CA 1
ATOM 678 C C . THR A 1 85 ? 6.189 3.384 -2.447 1.00 97.25 85 THR A C 1
ATOM 680 O O . THR A 1 85 ? 5.556 4.278 -1.887 1.00 97.25 85 THR A O 1
ATOM 683 N N . ILE A 1 86 ? 5.583 2.376 -3.080 1.00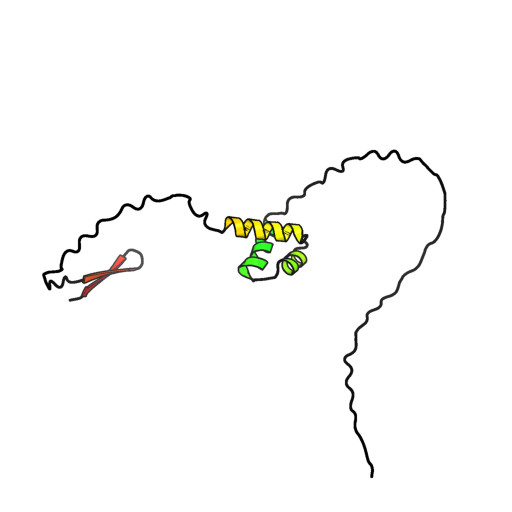 96.19 86 ILE A N 1
ATOM 684 C CA . ILE A 1 86 ? 4.122 2.251 -3.193 1.00 96.19 86 ILE A CA 1
ATOM 685 C C . ILE A 1 86 ? 3.475 2.157 -1.805 1.00 96.19 86 ILE A C 1
ATOM 687 O O . ILE A 1 86 ? 2.583 2.935 -1.477 1.00 96.19 86 ILE A O 1
ATOM 691 N N . VAL A 1 87 ? 3.960 1.258 -0.946 1.00 96.44 87 VAL A N 1
ATOM 692 C CA . VAL A 1 87 ? 3.396 1.077 0.401 1.00 96.44 87 VAL A CA 1
ATOM 693 C C . VAL A 1 87 ? 3.595 2.329 1.259 1.00 96.44 87 VAL A C 1
ATOM 695 O O . VAL A 1 87 ? 2.693 2.734 1.994 1.00 96.44 87 VAL A O 1
ATOM 698 N N . PHE A 1 88 ? 4.764 2.965 1.174 1.00 95.75 88 PHE A N 1
ATOM 699 C CA . PHE A 1 88 ? 5.061 4.174 1.937 1.00 95.75 88 PHE A CA 1
ATOM 700 C C . PHE A 1 88 ? 4.168 5.347 1.524 1.00 95.75 88 PHE A C 1
ATOM 702 O O . PHE A 1 88 ? 3.591 6.012 2.384 1.00 95.75 88 PHE A O 1
ATOM 709 N N . THR A 1 89 ? 4.018 5.578 0.217 1.00 94.69 89 THR A N 1
ATOM 710 C CA . THR A 1 89 ? 3.147 6.637 -0.312 1.00 94.69 89 THR A CA 1
ATOM 711 C C . THR A 1 89 ? 1.689 6.403 0.069 1.00 94.69 89 THR A C 1
ATOM 713 O O . THR A 1 89 ? 1.039 7.333 0.543 1.00 94.69 89 THR A O 1
ATOM 716 N N . TYR A 1 90 ? 1.206 5.161 -0.008 1.00 94.06 90 TYR A N 1
ATOM 717 C CA . TYR A 1 90 ? -0.135 4.795 0.446 1.00 94.06 90 TYR A CA 1
ATOM 718 C C . TYR A 1 90 ? -0.354 5.110 1.936 1.00 94.06 90 TYR A C 1
ATOM 720 O O . TYR A 1 90 ? -1.299 5.809 2.299 1.00 94.06 90 TYR A O 1
ATOM 728 N N . ARG A 1 91 ? 0.571 4.690 2.811 1.00 93.12 91 ARG A N 1
ATOM 729 C CA . ARG A 1 91 ? 0.510 4.969 4.261 1.00 93.12 91 ARG A CA 1
ATOM 730 C C . ARG A 1 91 ? 0.610 6.456 4.599 1.00 93.12 91 ARG A C 1
ATOM 732 O O . ARG A 1 91 ? 0.128 6.885 5.643 1.00 93.12 91 ARG A O 1
ATOM 739 N N . ALA A 1 92 ? 1.292 7.243 3.771 1.00 91.75 92 ALA A N 1
ATOM 740 C CA . ALA A 1 92 ? 1.373 8.687 3.953 1.00 91.75 92 ALA A CA 1
ATOM 741 C C . ALA A 1 92 ? 0.046 9.372 3.596 1.00 91.75 92 ALA A C 1
ATOM 743 O O . ALA A 1 92 ? -0.366 10.299 4.290 1.00 91.75 92 ALA A O 1
ATOM 744 N N . GLN A 1 93 ? -0.632 8.895 2.549 1.00 89.06 93 GLN A N 1
ATOM 745 C CA . GLN A 1 93 ? -1.929 9.413 2.109 1.00 89.06 93 GLN A CA 1
ATOM 746 C C . GLN A 1 93 ? -3.075 9.013 3.043 1.00 89.06 93 GLN A C 1
ATOM 748 O O . GLN A 1 93 ? -4.001 9.795 3.229 1.00 89.06 93 GLN A O 1
ATOM 753 N N . SER A 1 94 ? -2.995 7.838 3.674 1.00 84.25 94 SER A N 1
ATOM 754 C CA . SER A 1 94 ? -4.029 7.350 4.594 1.00 84.25 94 SER A CA 1
ATOM 755 C C . SER A 1 94 ? -4.054 8.075 5.945 1.00 84.25 94 SER A C 1
ATOM 757 O O . SER A 1 94 ? -4.983 7.888 6.727 1.00 84.25 94 SER A O 1
ATOM 759 N N . LYS A 1 95 ? -3.038 8.886 6.266 1.00 82.69 95 LYS A N 1
ATOM 760 C CA . LYS A 1 95 ? -3.021 9.656 7.513 1.00 82.69 95 LYS A CA 1
ATOM 761 C C . LYS A 1 95 ? -3.927 10.879 7.365 1.00 82.69 95 LYS A C 1
ATOM 763 O O . LYS A 1 95 ? -3.711 11.665 6.438 1.00 82.69 95 LYS A O 1
ATOM 768 N N . PRO A 1 96 ? -4.883 11.111 8.287 1.00 75.38 96 PRO A N 1
ATOM 769 C CA . PRO A 1 96 ? -5.660 12.339 8.274 1.00 75.38 96 PRO A CA 1
ATOM 770 C C . PRO A 1 96 ? -4.685 13.508 8.400 1.00 75.38 96 PRO A C 1
ATOM 772 O O . PRO A 1 96 ? -3.955 13.628 9.390 1.00 75.38 96 PRO A O 1
ATOM 775 N N . LYS A 1 97 ? -4.624 14.357 7.368 1.00 75.38 97 LYS A N 1
ATOM 776 C CA . LYS A 1 97 ? -3.848 15.595 7.434 1.00 75.38 97 LYS A CA 1
ATOM 777 C C . LYS A 1 97 ? -4.388 16.358 8.635 1.00 75.38 97 LYS A C 1
ATOM 779 O O . LYS A 1 97 ? -5.557 16.735 8.625 1.00 75.38 97 LYS A O 1
ATOM 784 N N . LYS A 1 98 ? -3.566 16.558 9.674 1.00 67.50 98 LYS A N 1
ATOM 785 C CA . LYS A 1 98 ? -3.923 17.433 10.796 1.00 67.50 98 LYS A CA 1
ATOM 786 C C . LYS A 1 98 ? -4.266 18.782 10.180 1.00 67.50 98 LYS A C 1
ATOM 788 O O . LYS A 1 98 ? -3.368 1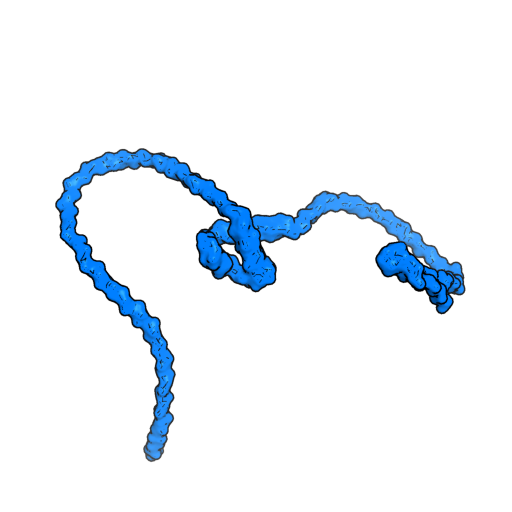9.497 9.732 1.00 67.50 98 LYS A O 1
ATOM 793 N N . SER A 1 99 ? -5.557 19.085 10.063 1.00 65.44 99 SER A N 1
ATOM 794 C CA . SER A 1 99 ? -5.996 20.352 9.506 1.00 65.44 99 SER A CA 1
ATOM 795 C C . SER A 1 99 ? -5.355 21.425 10.371 1.00 65.44 99 SER A C 1
ATOM 797 O O . SER A 1 99 ? -5.612 21.466 11.574 1.00 65.44 99 SER A O 1
ATOM 799 N N . LYS A 1 100 ? -4.532 22.300 9.787 1.00 66.12 100 LYS A N 1
ATOM 800 C CA . LYS A 1 100 ? -3.972 23.475 10.478 1.00 66.12 100 LYS A CA 1
ATOM 801 C C . LYS A 1 100 ? -5.050 24.512 10.824 1.00 66.12 100 LYS A C 1
ATOM 803 O O . LYS A 1 100 ? -4.731 25.662 11.110 1.00 66.12 100 LYS A O 1
ATOM 808 N N . ASN A 1 101 ? -6.318 24.104 10.830 1.00 64.12 101 ASN A N 1
ATOM 809 C CA . ASN A 1 101 ? -7.423 24.859 11.371 1.00 64.12 101 ASN A CA 1
ATOM 810 C C . ASN A 1 101 ? -7.209 24.939 12.881 1.00 64.12 101 ASN A C 1
ATOM 812 O O . ASN A 1 101 ? -7.726 24.130 13.650 1.00 64.12 101 ASN A O 1
ATOM 816 N N . LYS A 1 102 ? -6.417 25.932 13.299 1.00 63.06 102 LYS A N 1
ATOM 817 C CA . LYS A 1 102 ? -6.489 26.521 14.630 1.00 63.06 102 LYS A CA 1
ATOM 818 C C . LYS A 1 102 ? -7.922 27.028 14.774 1.00 63.06 102 LYS A C 1
ATOM 820 O O . LYS A 1 102 ? -8.201 28.188 14.484 1.00 63.06 102 LYS A O 1
ATOM 825 N N . LYS A 1 103 ? -8.858 26.148 15.142 1.00 64.50 103 LYS A N 1
ATOM 826 C CA . LYS A 1 103 ? -10.171 26.586 15.600 1.00 64.50 103 LYS A CA 1
ATOM 827 C C . LYS A 1 103 ? -9.869 27.495 16.784 1.00 64.50 103 LYS A C 1
ATOM 829 O O . LYS A 1 103 ? -9.311 27.034 17.781 1.00 64.50 103 LYS A O 1
ATOM 834 N N . LYS A 1 104 ? -10.120 28.799 16.625 1.00 65.06 104 LYS A N 1
ATOM 835 C CA . LYS A 1 104 ? -10.110 29.736 17.748 1.00 65.06 104 LYS A CA 1
ATOM 836 C C . LYS A 1 104 ? -11.007 29.087 18.797 1.00 65.06 104 LYS A C 1
ATOM 838 O O . LYS A 1 104 ? -12.149 28.765 18.483 1.00 65.06 104 LYS A O 1
ATOM 843 N N . LYS A 1 105 ? -10.459 28.779 19.974 1.00 64.12 105 LYS A N 1
ATOM 844 C CA . LYS A 1 105 ? -11.252 28.255 21.084 1.00 64.12 105 LYS A CA 1
ATOM 845 C C . LYS A 1 105 ? -12.272 29.343 21.410 1.00 64.12 105 LYS A C 1
ATOM 847 O O . LYS A 1 105 ? -11.921 30.331 22.044 1.00 64.12 105 LYS A O 1
ATOM 852 N N . THR A 1 106 ? -13.495 29.222 20.911 1.00 66.06 106 THR A N 1
ATOM 853 C CA . THR A 1 106 ? -14.608 30.009 21.426 1.00 66.06 106 THR A CA 1
ATOM 854 C C . THR A 1 106 ? -14.857 29.452 22.814 1.00 66.06 106 THR A C 1
ATOM 856 O O . THR A 1 106 ? -15.319 28.318 22.953 1.00 66.06 106 THR A O 1
ATOM 859 N N . ALA A 1 107 ? -14.434 30.196 23.836 1.00 65.06 107 ALA A N 1
ATOM 860 C CA . ALA A 1 107 ? -14.775 29.893 25.213 1.00 65.06 107 ALA A CA 1
ATOM 861 C C . ALA A 1 107 ? -16.303 29.891 25.293 1.00 65.06 107 ALA A C 1
ATOM 863 O O . ALA A 1 107 ? -16.940 30.939 25.281 1.00 65.06 107 ALA A O 1
ATOM 864 N N . THR A 1 108 ? -16.893 28.699 25.258 1.00 66.38 108 THR A N 1
ATOM 865 C CA . THR A 1 108 ? -18.322 28.547 25.499 1.00 66.38 108 THR A CA 1
ATOM 866 C C . THR A 1 108 ? -18.465 28.724 26.997 1.00 66.38 108 THR A C 1
ATOM 868 O O . THR A 1 108 ? -18.010 27.876 27.762 1.00 66.38 108 THR A O 1
ATOM 871 N N . LYS A 1 109 ? -18.977 29.882 27.416 1.00 70.31 109 LYS A N 1
ATOM 872 C CA . LYS A 1 109 ? -19.328 30.133 28.810 1.00 70.31 109 LYS A CA 1
ATOM 873 C C . LYS A 1 109 ? -20.451 29.155 29.152 1.00 70.31 109 LYS A C 1
ATOM 875 O O . LYS A 1 109 ? -21.580 29.339 28.715 1.00 70.31 109 LYS A O 1
ATOM 880 N N . VAL A 1 110 ? -20.111 28.072 29.844 1.00 67.56 110 VAL A N 1
ATOM 881 C CA . VAL A 1 110 ? -21.095 27.137 30.387 1.00 67.56 110 VAL A CA 1
ATOM 882 C C . VAL A 1 110 ? -21.562 27.748 31.699 1.00 67.56 110 VAL A C 1
ATOM 884 O O . VAL A 1 110 ? -20.835 27.722 32.689 1.00 67.56 110 VAL A O 1
ATOM 887 N N . GLU A 1 111 ? -22.730 28.380 31.686 1.00 73.38 111 GLU A N 1
ATOM 888 C CA . GLU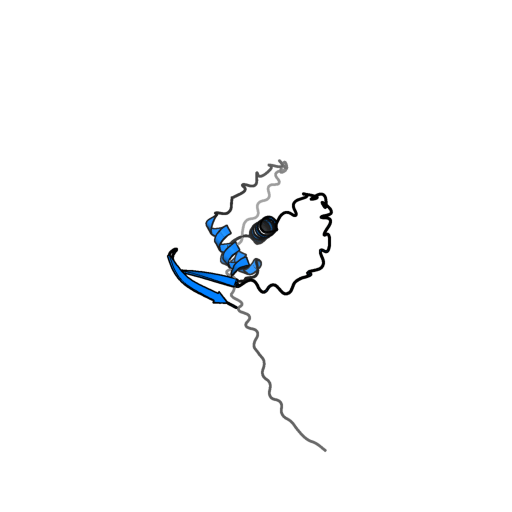 A 1 111 ? -23.386 28.776 32.926 1.00 73.38 111 GLU A CA 1
ATOM 889 C C . GLU A 1 111 ? -24.043 27.540 33.533 1.00 73.38 111 GLU A C 1
ATOM 891 O O . GLU A 1 111 ? -24.831 26.846 32.888 1.00 73.38 111 GLU A O 1
ATOM 896 N N . PHE A 1 112 ? -23.654 27.229 34.766 1.00 61.69 112 PHE A N 1
ATOM 897 C CA . PHE A 1 112 ? -24.230 26.133 35.522 1.00 61.69 112 PHE A CA 1
ATOM 898 C C . PHE A 1 112 ? -25.589 26.594 36.045 1.00 61.69 112 PHE A C 1
ATOM 900 O O . PHE A 1 112 ? -25.665 27.327 37.029 1.00 61.69 112 PHE A O 1
ATOM 907 N N . VAL A 1 113 ? -26.660 26.206 35.357 1.00 68.56 113 VAL A N 1
ATOM 908 C CA . VAL A 1 113 ? -28.019 26.413 35.858 1.00 68.56 113 VAL A CA 1
ATOM 909 C C . VAL A 1 113 ? -28.305 25.283 36.850 1.00 68.56 113 VAL A C 1
ATOM 911 O O . VAL A 1 113 ? -28.304 24.119 36.441 1.00 68.56 113 VAL A O 1
ATOM 914 N N . PRO A 1 114 ? -28.504 25.569 38.150 1.00 61.81 114 PRO A N 1
ATOM 915 C CA . PRO A 1 114 ? -28.869 24.536 39.105 1.00 61.81 114 PRO A CA 1
ATOM 916 C C . PRO A 1 114 ? -30.224 23.952 38.703 1.00 61.81 114 PRO A C 1
ATOM 918 O O . PRO A 1 114 ? -31.199 24.684 38.531 1.00 61.81 114 PRO A O 1
ATOM 921 N N . ILE A 1 115 ? -30.275 22.628 38.544 1.00 60.66 115 ILE A N 1
ATOM 922 C CA . ILE A 1 115 ? -31.507 21.889 38.266 1.00 60.66 115 ILE A CA 1
ATOM 923 C C . ILE A 1 115 ? -32.352 21.933 39.540 1.00 60.66 115 ILE A C 1
ATOM 925 O O . ILE A 1 115 ? -32.273 21.057 40.397 1.00 60.66 115 ILE A O 1
ATOM 929 N N . GLN A 1 116 ? -33.138 22.991 39.692 1.00 66.69 116 GLN A N 1
ATOM 930 C CA . GLN A 1 116 ? -34.275 22.984 40.592 1.00 66.69 116 GLN A CA 1
ATOM 931 C C . GLN A 1 116 ? -35.470 22.546 39.767 1.00 66.69 116 GLN A C 1
ATOM 933 O O . GLN A 1 116 ? -36.017 23.333 39.001 1.00 66.69 116 GLN A O 1
ATOM 938 N N . ASN A 1 117 ? -35.767 21.251 39.838 1.00 63.16 117 ASN A N 1
ATOM 939 C CA . ASN A 1 117 ? -37.106 20.668 39.905 1.00 63.16 117 ASN A CA 1
ATOM 940 C C . ASN A 1 117 ? -37.046 19.226 39.409 1.00 63.16 117 ASN A C 1
ATOM 942 O O . ASN A 1 117 ? -36.575 18.930 38.313 1.00 63.16 117 ASN A O 1
ATOM 946 N N . ASN A 1 118 ? -37.562 18.339 40.251 1.00 62.97 118 ASN A N 1
ATOM 947 C CA . ASN A 1 118 ? -37.688 16.905 40.042 1.00 62.97 118 ASN A CA 1
ATOM 948 C C . ASN A 1 118 ? -38.815 16.600 39.032 1.00 62.97 118 ASN A C 1
ATOM 950 O O . ASN A 1 118 ? -39.765 15.888 39.346 1.00 62.97 118 ASN A O 1
ATOM 954 N N . VAL A 1 119 ? -38.771 17.221 37.849 1.00 63.25 119 VAL A N 1
ATOM 955 C CA . VAL A 1 119 ? -39.745 16.971 36.783 1.00 63.25 119 VAL A CA 1
ATOM 956 C C . VAL A 1 119 ? -39.211 15.828 35.937 1.00 63.25 119 VAL A C 1
ATOM 958 O O . VAL A 1 119 ? -38.320 16.005 35.107 1.00 63.25 119 VAL A O 1
ATOM 961 N N . VAL A 1 120 ? -39.745 14.637 36.191 1.00 63.12 120 VAL A N 1
ATOM 962 C CA . VAL A 1 120 ? -39.540 13.467 35.341 1.00 63.12 120 VAL A CA 1
ATOM 963 C C . VAL A 1 120 ? -40.327 13.708 34.057 1.00 63.12 120 VAL A C 1
ATOM 965 O O . VAL A 1 120 ? -41.557 13.724 34.069 1.00 63.12 120 VAL A O 1
ATOM 968 N N . TYR A 1 121 ? -39.621 13.952 32.955 1.00 66.19 121 TYR A N 1
ATOM 969 C CA . TYR A 1 121 ? -40.251 14.003 31.642 1.00 66.19 121 TYR A CA 1
ATOM 970 C C . TYR A 1 121 ? -40.283 12.592 31.058 1.00 66.19 121 TYR A C 1
ATOM 972 O O . TYR A 1 121 ? -39.229 11.953 30.989 1.00 66.19 121 TYR A O 1
ATOM 980 N N . PRO A 1 122 ? -41.456 12.106 30.623 1.00 71.31 122 PRO A N 1
ATOM 981 C CA . PRO A 1 122 ? -41.552 10.793 30.014 1.00 71.31 122 PRO A CA 1
ATOM 982 C C . PRO A 1 122 ? -40.693 10.740 28.747 1.00 71.31 122 PRO A C 1
ATOM 984 O O . PRO A 1 122 ? -40.784 11.608 27.875 1.00 71.31 122 PRO A O 1
ATOM 987 N N . ILE A 1 123 ? -39.850 9.714 28.642 1.00 78.31 123 ILE A N 1
ATOM 988 C CA . ILE A 1 123 ? -39.001 9.513 27.467 1.00 78.31 123 ILE A CA 1
ATOM 989 C C . ILE A 1 123 ? -39.820 8.763 26.421 1.00 78.31 123 ILE A C 1
ATOM 991 O O . ILE A 1 123 ? -40.245 7.628 26.647 1.00 78.31 123 ILE A O 1
ATOM 995 N N . HIS A 1 124 ? -40.019 9.390 25.262 1.00 77.88 124 HIS A N 1
ATOM 996 C CA . HIS A 1 124 ? -40.624 8.748 24.100 1.00 77.88 124 HIS A CA 1
ATOM 997 C C . HIS A 1 124 ? -39.541 8.099 23.242 1.00 77.88 124 HIS A C 1
ATOM 999 O O . HIS A 1 124 ? -38.636 8.776 22.754 1.00 77.88 124 HIS A O 1
ATOM 1005 N N . VAL A 1 125 ? -39.649 6.790 23.041 1.00 81.94 125 VAL A N 1
ATOM 1006 C CA . VAL A 1 125 ? -38.754 6.034 22.165 1.00 81.94 125 VAL A CA 1
ATOM 1007 C C . VAL A 1 125 ? -39.561 5.509 20.985 1.00 81.94 125 VAL A C 1
ATOM 1009 O O . VAL A 1 125 ? -40.590 4.850 21.161 1.00 81.94 125 VAL A O 1
ATOM 1012 N N . GLU A 1 126 ? -39.083 5.805 19.778 1.00 82.19 126 GLU A N 1
ATOM 1013 C CA . GLU A 1 126 ? -39.652 5.318 18.523 1.00 82.19 126 GLU A CA 1
ATOM 1014 C C . GLU A 1 126 ? -38.609 4.463 17.801 1.00 82.19 126 GLU A C 1
ATOM 1016 O O . GLU A 1 126 ? -37.492 4.910 17.536 1.00 82.19 126 GLU A O 1
ATOM 1021 N N . ILE A 1 127 ? -38.968 3.214 17.497 1.00 79.62 127 ILE A N 1
ATOM 1022 C CA . ILE A 1 127 ? -38.111 2.292 16.748 1.00 79.62 127 ILE A CA 1
ATOM 1023 C C . ILE A 1 127 ? -38.667 2.166 15.332 1.00 79.62 127 ILE A C 1
ATOM 1025 O O . ILE A 1 127 ? -39.796 1.704 15.133 1.00 79.62 127 ILE A O 1
ATOM 1029 N N . SER A 1 128 ? -37.855 2.552 14.346 1.00 81.31 128 SER A N 1
ATOM 1030 C CA . SER A 1 128 ? -38.161 2.378 12.928 1.00 81.31 128 SER A CA 1
ATOM 1031 C C . SER A 1 128 ? -37.320 1.258 12.316 1.00 81.31 128 SER A C 1
ATOM 1033 O O . SER A 1 128 ? -36.108 1.176 12.517 1.00 81.31 128 SER A O 1
ATOM 1035 N N . ILE A 1 129 ? -37.975 0.378 11.557 1.00 73.31 129 ILE A N 1
ATOM 1036 C CA . ILE A 1 129 ? -37.325 -0.694 10.795 1.00 73.31 129 ILE A CA 1
ATOM 1037 C C . ILE A 1 129 ? -37.770 -0.536 9.342 1.00 73.31 129 ILE A C 1
ATOM 1039 O O . ILE A 1 129 ? -38.961 -0.571 9.041 1.00 73.31 129 ILE A O 1
ATOM 1043 N N . GLY A 1 130 ? -36.811 -0.308 8.440 1.00 76.69 130 GLY A N 1
ATOM 1044 C CA . GLY A 1 130 ? -37.094 -0.116 7.012 1.00 76.69 130 GLY A CA 1
ATOM 1045 C C . GLY A 1 130 ? -37.856 1.174 6.680 1.00 76.69 130 GLY A C 1
ATOM 1046 O O . GLY A 1 130 ? -38.574 1.215 5.689 1.00 76.69 130 GLY A O 1
ATOM 1047 N N . GLY A 1 131 ? -37.736 2.216 7.510 1.00 74.69 131 GLY A N 1
ATOM 1048 C CA . GLY 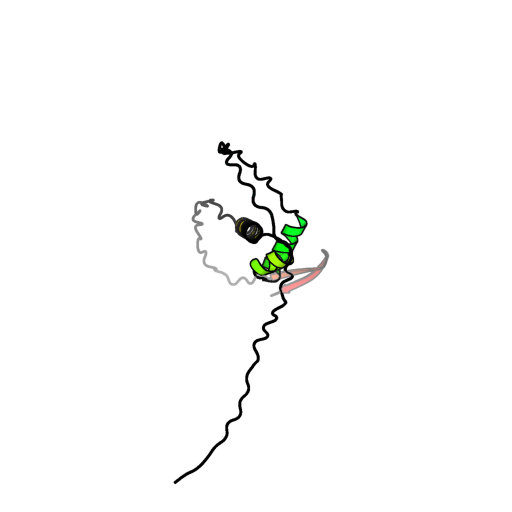A 1 131 ? -38.424 3.499 7.305 1.00 74.69 131 GLY A CA 1
ATOM 1049 C C . GLY A 1 131 ? -39.874 3.538 7.797 1.00 74.69 131 GLY A C 1
ATOM 1050 O O . GLY A 1 131 ? -40.501 4.589 7.714 1.00 74.69 131 GLY A O 1
ATOM 1051 N N . ASN A 1 132 ? -40.390 2.437 8.354 1.00 75.50 132 ASN A N 1
ATOM 1052 C CA . ASN A 1 132 ? -41.707 2.391 8.987 1.00 75.50 132 ASN A CA 1
ATOM 1053 C C . ASN A 1 132 ? -41.563 2.312 10.519 1.00 75.50 132 ASN A C 1
ATOM 1055 O O . ASN A 1 132 ? -40.751 1.531 11.024 1.00 75.50 132 ASN A O 1
ATOM 1059 N N . ILE A 1 133 ? -42.314 3.140 11.255 1.00 80.25 133 ILE A N 1
ATOM 1060 C CA . ILE A 1 133 ? -42.299 3.170 12.726 1.00 80.25 133 ILE A CA 1
ATOM 1061 C C . ILE A 1 133 ? -43.135 1.989 13.214 1.00 80.25 133 ILE A C 1
ATOM 1063 O O . ILE A 1 133 ? -44.347 1.967 13.022 1.00 80.25 133 ILE A O 1
ATOM 1067 N N . GLN A 1 134 ? -42.486 0.998 13.826 1.00 71.75 134 GLN A N 1
ATOM 1068 C CA . GLN A 1 134 ? -43.164 -0.228 14.259 1.00 71.75 134 GLN A CA 1
ATOM 1069 C C . GLN A 1 134 ? -43.543 -0.204 15.740 1.00 71.75 134 GLN A C 1
ATOM 1071 O O . GLN A 1 134 ? -44.544 -0.802 16.112 1.00 71.75 134 GLN A O 1
ATOM 1076 N N . ASN A 1 135 ? -42.774 0.490 16.586 1.00 76.50 135 ASN A N 1
ATOM 1077 C CA . ASN A 1 135 ? -43.008 0.514 18.030 1.00 76.50 135 ASN A CA 1
ATOM 1078 C C . ASN A 1 135 ? -42.838 1.922 18.597 1.00 76.50 135 ASN A C 1
ATOM 1080 O O . ASN A 1 135 ? -41.838 2.590 18.320 1.00 76.50 135 ASN A O 1
ATOM 1084 N N . LYS A 1 136 ? -43.798 2.331 19.433 1.00 81.69 136 LYS A N 1
ATOM 1085 C CA . LYS A 1 136 ? -43.787 3.583 20.190 1.00 81.69 136 LYS A CA 1
ATOM 1086 C C . LYS A 1 136 ? -44.063 3.268 21.650 1.00 81.69 136 LYS A C 1
ATOM 1088 O O . LYS A 1 136 ? -45.135 2.764 21.975 1.00 81.69 136 LYS A O 1
ATOM 1093 N N . PHE A 1 137 ? -43.101 3.552 22.517 1.00 78.44 137 PHE A N 1
ATOM 1094 C CA . PHE A 1 137 ? -43.253 3.347 23.953 1.00 78.44 137 PHE A CA 1
ATOM 1095 C C . PHE A 1 137 ? -42.795 4.569 24.736 1.00 78.44 137 PHE A C 1
ATOM 1097 O O . PHE A 1 137 ? -41.920 5.330 24.315 1.00 78.44 137 PHE A O 1
ATOM 1104 N N . THR A 1 138 ? -43.446 4.750 25.879 1.00 79.19 138 THR A N 1
ATOM 1105 C CA . THR A 1 138 ? -43.206 5.844 26.810 1.00 79.19 138 THR A CA 1
ATOM 1106 C C . THR A 1 138 ? -42.668 5.239 28.095 1.00 79.19 138 THR A C 1
ATOM 1108 O O . THR A 1 138 ? -43.351 4.428 28.718 1.00 79.19 138 THR A O 1
ATOM 1111 N N . LEU A 1 139 ? -41.445 5.605 28.466 1.00 70.50 139 LEU A N 1
ATOM 1112 C CA . LEU A 1 139 ? -40.839 5.206 29.734 1.00 70.50 139 LEU A CA 1
ATOM 1113 C C . LEU A 1 139 ? -41.158 6.290 30.774 1.00 70.50 139 LEU A C 1
ATOM 1115 O O . LEU A 1 139 ? -40.866 7.464 30.525 1.00 70.50 139 LEU A O 1
ATOM 1119 N N . GLN A 1 140 ? -41.812 5.896 31.872 1.00 69.94 140 GLN A N 1
ATOM 1120 C CA . GLN A 1 140 ? -42.106 6.745 33.036 1.00 69.94 140 GLN A CA 1
ATOM 1121 C C . GLN A 1 140 ? -41.048 6.559 34.119 1.00 69.94 140 GLN A C 1
ATOM 1123 O O . GLN A 1 140 ? -40.597 5.403 34.291 1.00 69.94 140 GLN A O 1
#

Secondary structure (DSSP, 8-state):
-----------------------------------------------PPPPHHHHHHHHIIIIIS---HHHHHHHTT--HHHHHHHHHHHHHHTS-------------------------PPEEEEEEETTEEEEEEEE-

Foldseek 3Di:
DDDDDDDDDDDDDDPDPDDDDDDDDDDDDDDDDDPDPPPVPPPDPPDDDDDPVLLVQLCCCCPVVVDDLVVSCVVSVHDSVVSCVSNVVVVVVPDPDPPPPPPPPPPPPDDDDPPPDPDDDWDWDWDDDPNHTDDIDTHD

Radius of gyration: 37.53 Å; chains: 1; bounding box: 88×79×71 Å

pLDDT: mean 74.51, std 17.2, range [44.25, 98.0]

Sequence (140 aa):
MSSQSQQEDDQDQENNEELQADDLDLSSKQQESEKQVKSSIKKVRNYQKVPEHLKSQLLKLVIQQGVKINQAAQQLNLKYATAKTIVFTYRAQSKPKKSKNKKKKTATKVEFVPIQNNVVYPIHVEISIGGNIQNKFTLQ

Organism: Paramecium tetraurelia (NCBI:txid5888)